Protein AF-A0A2R6P1D2-F1 (afdb_monomer_lite)

Foldseek 3Di:
DDDALVNLLCLCCVLQVQQDSVLSSVLSCQLVVCVPPPPPDPSLVVNLVSQLVRRDPDPVCNVSSVVSSVVSSVVSCVVCVVVVVVVVVCVVVPPPDDDDPPDDPVVNVVVVVVVVPDDDDDPPPDDDDPPDDDDDD

pLDDT: mean 71.71, std 17.64, range [38.91, 94.0]

Organism: NCBI:txid98765

Secondary structure (DSSP, 8-state):
----HHHHHHHHHHH-TTS-HHHHHHHHHHHH-TTTS-TTS-HHHHHHHHHHHHS---TTTHHHHHHHHHHHHHHHHHHHHHHHHHHHHHHHTT---S-------HHHHHHHHHHTT--------------------

Sequence (137 aa):
MYVSEEDISEEIRAHLPGTEEIIVQYISGYLLNLDDAAEDEDVLQVARTILESAIPSSSRAVSRADASLEKVITKLGEMLEEPLRKRAETQRTGNVNGHGNGLIRLDKVMDMSKTAAMSNTVAFGEGVDLESINKGK

Radius of gyration: 27.44 Å; chains: 1; bounding box: 63×73×58 Å

Structure (mmCIF, N/CA/C/O backbone):
data_AF-A0A2R6P1D2-F1
#
_entry.id   AF-A0A2R6P1D2-F1
#
loop_
_atom_site.group_PDB
_atom_site.id
_atom_site.type_symbol
_atom_site.label_atom_id
_atom_site.label_alt_id
_atom_site.label_comp_id
_atom_site.label_asym_id
_atom_site.label_entity_id
_atom_site.label_seq_id
_atom_site.pdbx_PDB_ins_code
_atom_site.Cartn_x
_atom_site.Cartn_y
_atom_site.Cartn_z
_atom_site.occupancy
_atom_site.B_iso_or_equiv
_atom_site.auth_seq_id
_atom_site.auth_comp_id
_atom_site.auth_asym_id
_atom_site.auth_atom_id
_atom_site.pdbx_PDB_model_num
ATOM 1 N N . MET A 1 1 ? 16.032 8.277 -0.101 1.00 53.34 1 MET A N 1
ATOM 2 C CA . MET A 1 1 ? 15.753 7.424 1.071 1.00 53.34 1 MET A CA 1
ATOM 3 C C . MET A 1 1 ? 15.380 6.057 0.525 1.00 53.34 1 MET A C 1
ATOM 5 O O . MET A 1 1 ? 14.662 6.026 -0.467 1.00 53.34 1 MET A O 1
ATOM 9 N N . TYR A 1 2 ? 15.957 4.973 1.039 1.00 72.81 2 TYR A N 1
ATOM 10 C CA . TYR A 1 2 ? 15.508 3.628 0.666 1.00 72.81 2 TYR A CA 1
ATOM 11 C C . TYR A 1 2 ? 14.293 3.315 1.532 1.00 72.81 2 TYR A C 1
ATOM 13 O O . TYR A 1 2 ? 14.393 3.450 2.746 1.00 72.81 2 TYR A O 1
ATOM 21 N N . VAL A 1 3 ? 13.164 2.996 0.904 1.00 85.19 3 VAL A N 1
ATOM 22 C CA . VAL A 1 3 ? 11.949 2.568 1.603 1.00 85.19 3 VAL A CA 1
ATOM 23 C C . VAL A 1 3 ? 12.097 1.091 1.942 1.00 85.19 3 VAL A C 1
ATOM 25 O O . VAL A 1 3 ? 12.466 0.303 1.071 1.00 85.19 3 VAL A O 1
ATOM 28 N N . SER A 1 4 ? 11.844 0.734 3.197 1.00 90.75 4 SER A N 1
ATOM 29 C CA . SER A 1 4 ? 11.847 -0.644 3.686 1.00 90.75 4 SER A CA 1
ATOM 30 C C . SER A 1 4 ? 10.429 -1.164 3.940 1.00 90.75 4 SER A C 1
ATOM 32 O O . SER A 1 4 ? 9.471 -0.393 4.017 1.00 90.75 4 SER A O 1
ATOM 34 N N . GLU A 1 5 ? 10.286 -2.488 4.070 1.00 91.31 5 GLU A N 1
ATOM 35 C CA . GLU A 1 5 ? 8.998 -3.120 4.402 1.00 91.31 5 GLU A CA 1
ATOM 36 C C . GLU A 1 5 ? 8.480 -2.638 5.758 1.00 91.31 5 GLU A C 1
ATOM 38 O O . GLU A 1 5 ? 7.272 -2.514 5.962 1.00 91.31 5 GLU A O 1
ATOM 43 N N . GLU A 1 6 ? 9.392 -2.342 6.683 1.00 92.81 6 GLU A N 1
ATOM 44 C CA . GLU A 1 6 ? 9.056 -1.847 8.011 1.00 92.81 6 GLU A CA 1
ATOM 45 C C . GLU A 1 6 ? 8.490 -0.426 7.946 1.00 92.81 6 GLU A C 1
ATOM 47 O O . GLU A 1 6 ? 7.437 -0.188 8.532 1.00 92.81 6 GLU A O 1
ATOM 52 N N . ASP A 1 7 ? 9.075 0.463 7.132 1.00 92.81 7 ASP A N 1
ATOM 53 C CA . ASP A 1 7 ? 8.554 1.826 6.938 1.00 92.81 7 ASP A CA 1
ATOM 54 C C . ASP A 1 7 ? 7.111 1.809 6.396 1.00 92.81 7 ASP A C 1
ATOM 56 O O . ASP A 1 7 ? 6.244 2.548 6.863 1.00 92.81 7 ASP A O 1
ATOM 60 N N . ILE A 1 8 ? 6.832 0.935 5.421 1.00 92.56 8 ILE A N 1
ATOM 61 C CA . ILE A 1 8 ? 5.486 0.766 4.845 1.00 92.56 8 ILE A CA 1
ATOM 62 C C . ILE A 1 8 ? 4.519 0.210 5.895 1.00 92.56 8 ILE A C 1
ATOM 64 O O . ILE A 1 8 ? 3.391 0.690 6.034 1.00 92.56 8 ILE A O 1
ATOM 68 N N . SER A 1 9 ? 4.966 -0.789 6.656 1.00 94.00 9 SER A N 1
ATOM 69 C CA . SER A 1 9 ? 4.156 -1.427 7.694 1.00 94.00 9 SER A CA 1
ATOM 70 C C . SER A 1 9 ? 3.783 -0.441 8.801 1.00 94.00 9 SER A C 1
ATOM 72 O O . SER A 1 9 ? 2.634 -0.414 9.245 1.00 94.00 9 SER A O 1
ATOM 74 N N . GLU A 1 10 ? 4.733 0.387 9.238 1.00 93.75 10 GLU A N 1
ATOM 75 C CA . GLU A 1 10 ? 4.499 1.440 10.226 1.00 93.75 10 GLU A CA 1
ATOM 76 C C . GLU A 1 10 ? 3.467 2.457 9.736 1.00 93.75 10 GLU A C 1
ATOM 78 O O . GLU A 1 10 ? 2.530 2.773 10.475 1.00 93.75 10 GLU A O 1
ATOM 83 N N . GLU A 1 11 ? 3.574 2.906 8.485 1.00 93.25 11 GLU A N 1
ATOM 84 C CA . GLU A 1 11 ? 2.651 3.884 7.905 1.00 93.25 11 GLU A CA 1
ATOM 85 C C . GLU A 1 11 ? 1.206 3.352 7.859 1.00 93.25 11 GLU A C 1
ATOM 87 O O . GLU A 1 11 ? 0.260 4.062 8.228 1.00 93.25 11 GLU A O 1
ATOM 92 N N . ILE A 1 12 ? 1.033 2.078 7.481 1.00 91.25 12 ILE A N 1
ATOM 93 C CA . ILE A 1 12 ? -0.272 1.401 7.467 1.00 91.25 12 ILE A CA 1
ATOM 94 C C . ILE A 1 12 ? -0.826 1.281 8.893 1.00 91.25 12 ILE A C 1
ATOM 96 O O . ILE A 1 12 ? -1.974 1.659 9.138 1.00 91.25 12 ILE A O 1
ATOM 100 N N . ARG A 1 13 ? -0.024 0.806 9.857 1.00 91.00 13 ARG A N 1
ATOM 101 C CA . ARG A 1 13 ? -0.454 0.641 11.260 1.00 91.00 13 ARG A CA 1
ATOM 102 C C . ARG A 1 13 ? -0.821 1.971 11.920 1.00 91.00 13 ARG A C 1
ATOM 104 O O . ARG A 1 13 ? -1.763 2.018 12.711 1.00 91.00 13 ARG A O 1
ATOM 111 N N . ALA A 1 14 ? -0.099 3.045 11.599 1.00 90.81 14 ALA A N 1
ATOM 112 C CA . ALA A 1 14 ? -0.327 4.370 12.168 1.00 90.81 14 ALA A CA 1
ATOM 113 C C . ALA A 1 14 ? -1.707 4.941 11.799 1.00 90.81 14 ALA A C 1
ATOM 115 O O . ALA A 1 14 ? -2.335 5.635 12.602 1.00 90.81 14 ALA A O 1
ATOM 116 N N . HIS A 1 15 ? -2.198 4.630 10.600 1.00 89.69 15 HIS A N 1
ATOM 117 C CA . HIS A 1 15 ? -3.419 5.222 10.052 1.00 89.69 15 HIS A CA 1
ATOM 118 C C . HIS A 1 15 ? -4.615 4.266 10.016 1.00 89.69 15 HIS A C 1
ATOM 120 O O . HIS A 1 15 ? -5.761 4.728 10.080 1.00 89.69 15 HIS A O 1
ATOM 126 N N . LEU A 1 16 ? -4.367 2.956 9.965 1.00 87.56 16 LEU A N 1
ATOM 127 C CA . LEU A 1 16 ? -5.372 1.895 10.000 1.00 87.56 16 LEU A CA 1
ATOM 128 C C . LEU A 1 16 ? -5.149 0.971 11.216 1.00 87.56 16 LEU A C 1
ATOM 130 O O . LEU A 1 16 ? -4.835 -0.213 11.060 1.00 87.56 16 LEU A O 1
ATOM 134 N N . PRO A 1 17 ? -5.322 1.488 12.451 1.00 83.06 17 PRO A N 1
ATOM 135 C CA . PRO A 1 17 ? -5.212 0.673 13.653 1.00 83.06 17 PRO A CA 1
ATOM 136 C C . PRO A 1 17 ? -6.366 -0.335 13.687 1.00 83.06 17 PRO A C 1
ATOM 138 O O . PRO A 1 17 ? -7.524 0.033 13.892 1.00 83.06 17 PRO A O 1
ATOM 141 N N . GLY A 1 18 ? -6.053 -1.610 13.467 1.00 82.69 18 GLY A N 1
ATOM 142 C CA . GLY A 1 18 ? -7.038 -2.694 13.408 1.00 82.69 18 GLY A CA 1
ATOM 143 C C . GLY A 1 18 ? -6.962 -3.551 12.147 1.00 82.69 18 GLY A C 1
ATOM 144 O O . GLY A 1 18 ? -7.611 -4.592 12.112 1.00 82.69 18 GLY A O 1
ATOM 145 N N . THR A 1 19 ? -6.163 -3.159 11.151 1.00 87.25 19 THR A N 1
ATOM 146 C CA . THR A 1 19 ? -5.797 -4.056 10.048 1.00 87.25 19 THR A CA 1
ATOM 147 C C . THR A 1 19 ? -4.998 -5.237 10.593 1.00 87.25 19 THR A C 1
ATOM 149 O O . THR A 1 19 ? -4.121 -5.063 11.441 1.00 87.25 19 THR A O 1
ATOM 152 N N . GLU A 1 20 ? -5.302 -6.443 10.117 1.00 90.00 20 GLU A N 1
ATOM 153 C CA . GLU A 1 20 ? -4.580 -7.646 10.523 1.00 90.00 20 GLU A CA 1
ATOM 154 C C . GLU A 1 20 ? -3.108 -7.569 10.116 1.00 90.00 20 GLU A C 1
ATOM 156 O O . GLU A 1 20 ? -2.771 -7.217 8.987 1.00 90.00 20 GLU A O 1
ATOM 161 N N . GLU A 1 21 ? -2.228 -7.967 11.030 1.00 90.44 21 GLU A N 1
ATOM 162 C CA . GLU A 1 21 ? -0.780 -7.887 10.832 1.00 90.44 21 GLU A CA 1
ATOM 163 C C . GLU A 1 21 ? -0.303 -8.679 9.605 1.00 90.44 21 GLU A C 1
ATOM 165 O O . GLU A 1 21 ? 0.568 -8.231 8.869 1.00 90.44 21 GLU A O 1
ATOM 170 N N . ILE A 1 22 ? -0.937 -9.822 9.327 1.00 92.62 22 ILE A N 1
ATOM 171 C CA . ILE A 1 22 ? -0.635 -10.643 8.147 1.00 92.62 22 ILE A CA 1
ATOM 172 C C . ILE A 1 22 ? -0.909 -9.863 6.852 1.00 92.62 22 ILE A C 1
ATOM 174 O O . ILE A 1 22 ? -0.146 -9.972 5.895 1.00 92.62 22 ILE A O 1
ATOM 178 N N . ILE A 1 23 ? -1.971 -9.053 6.825 1.00 91.44 23 ILE A N 1
ATOM 179 C CA . ILE A 1 23 ? -2.333 -8.230 5.665 1.00 91.44 23 ILE A CA 1
ATOM 180 C C . ILE A 1 23 ? -1.339 -7.080 5.507 1.00 91.44 23 ILE A C 1
ATOM 182 O O . ILE A 1 23 ? -0.899 -6.810 4.391 1.00 91.44 23 ILE A O 1
ATOM 186 N N . VAL A 1 24 ? -0.948 -6.437 6.612 1.00 93.38 24 VAL A N 1
ATOM 187 C CA . VAL A 1 24 ? 0.080 -5.385 6.608 1.00 93.38 24 VAL A CA 1
ATOM 188 C C . VAL A 1 24 ? 1.386 -5.929 6.034 1.00 93.38 24 VAL A C 1
ATOM 190 O O . VAL A 1 24 ? 1.898 -5.380 5.064 1.00 93.38 24 VAL A O 1
ATOM 193 N N . GLN A 1 25 ? 1.880 -7.047 6.566 1.00 92.62 25 GLN A N 1
ATOM 194 C CA . GLN A 1 25 ? 3.126 -7.657 6.114 1.00 92.62 25 GLN A CA 1
ATOM 195 C C . GLN A 1 25 ? 3.058 -8.115 4.650 1.00 92.62 25 GLN A C 1
ATOM 197 O O . GLN A 1 25 ? 4.010 -7.907 3.898 1.00 92.62 25 GLN A O 1
ATOM 202 N N . TYR A 1 26 ? 1.922 -8.679 4.222 1.00 92.06 26 TYR A N 1
ATOM 203 C CA . TYR A 1 26 ? 1.696 -9.042 2.822 1.00 92.06 26 TYR A CA 1
ATOM 204 C C . TYR A 1 26 ? 1.785 -7.825 1.897 1.00 92.06 26 TYR A C 1
ATOM 206 O O . TYR A 1 26 ? 2.483 -7.877 0.890 1.00 92.06 26 TYR A O 1
ATOM 214 N N . ILE A 1 27 ? 1.113 -6.722 2.236 1.00 91.56 27 ILE A N 1
ATOM 215 C CA . ILE A 1 27 ? 1.111 -5.505 1.417 1.00 91.56 27 ILE A CA 1
ATOM 216 C C . ILE A 1 27 ? 2.493 -4.859 1.386 1.00 91.56 27 ILE A C 1
ATOM 218 O O . ILE A 1 27 ? 2.942 -4.454 0.317 1.00 91.56 27 ILE A O 1
ATOM 222 N N . SER A 1 28 ? 3.183 -4.790 2.523 1.00 92.38 28 SER A N 1
ATOM 223 C CA . SER A 1 28 ? 4.540 -4.247 2.599 1.00 92.38 28 SER A CA 1
ATOM 224 C C . SER A 1 28 ? 5.509 -5.018 1.706 1.00 92.38 28 SER A C 1
ATOM 226 O O . SER A 1 28 ? 6.245 -4.409 0.931 1.00 92.38 28 SER A O 1
ATOM 228 N N . GLY A 1 29 ? 5.448 -6.353 1.741 1.00 89.75 29 GLY A N 1
ATOM 229 C CA . GLY A 1 29 ? 6.225 -7.206 0.845 1.00 89.75 29 GLY A CA 1
ATOM 230 C C . GLY A 1 29 ? 5.791 -7.075 -0.617 1.00 89.75 29 GLY A C 1
ATOM 231 O O . GLY A 1 29 ? 6.639 -7.005 -1.501 1.00 89.75 29 GLY A O 1
ATOM 232 N N . TYR A 1 30 ? 4.489 -6.990 -0.893 1.00 87.75 30 TYR A N 1
ATOM 233 C CA . TYR A 1 30 ? 3.943 -6.825 -2.245 1.00 87.75 30 TYR A CA 1
ATOM 234 C C . TYR A 1 30 ? 4.379 -5.503 -2.899 1.00 87.75 30 TYR A C 1
ATOM 236 O O . TYR A 1 30 ? 4.742 -5.476 -4.073 1.00 87.75 30 TYR A O 1
ATOM 244 N N . LEU A 1 31 ? 4.396 -4.412 -2.129 1.00 87.31 31 LEU A N 1
ATOM 245 C CA . LEU A 1 31 ? 4.783 -3.079 -2.595 1.00 87.31 31 LEU A CA 1
ATOM 246 C C . LEU A 1 31 ? 6.293 -2.905 -2.791 1.00 87.31 31 LEU A C 1
ATOM 248 O O . LEU A 1 31 ? 6.692 -1.932 -3.424 1.00 87.31 31 LEU A O 1
ATOM 252 N N . LEU A 1 32 ? 7.131 -3.802 -2.267 1.00 84.06 32 LEU A N 1
ATOM 253 C CA . LEU A 1 32 ? 8.586 -3.750 -2.456 1.00 84.06 32 LEU A CA 1
ATOM 254 C C . LEU A 1 32 ? 9.112 -4.826 -3.400 1.00 84.06 32 LEU A C 1
ATOM 256 O O . LEU A 1 32 ? 10.018 -4.544 -4.181 1.00 84.06 32 LEU A O 1
ATOM 260 N N . ASN A 1 33 ? 8.500 -6.010 -3.425 1.00 76.81 33 ASN A N 1
ATOM 261 C CA . ASN A 1 33 ? 8.808 -7.079 -4.379 1.00 76.81 33 ASN A CA 1
ATOM 262 C C . ASN A 1 33 ? 8.065 -6.867 -5.718 1.00 76.81 33 ASN A C 1
ATOM 264 O O . ASN A 1 33 ? 7.458 -7.774 -6.285 1.00 76.81 33 ASN A O 1
ATOM 268 N N . LEU A 1 34 ? 8.129 -5.632 -6.228 1.00 65.81 34 LEU A N 1
ATOM 269 C CA . LEU A 1 34 ? 7.463 -5.134 -7.442 1.00 65.81 34 LEU A CA 1
ATOM 270 C C . LEU A 1 34 ? 7.977 -5.755 -8.755 1.00 65.81 34 LEU A C 1
ATOM 272 O O . LEU A 1 34 ? 7.409 -5.492 -9.821 1.00 65.81 34 LEU A O 1
ATOM 276 N N . ASP A 1 35 ? 9.061 -6.529 -8.695 1.00 58.88 35 ASP A N 1
ATOM 277 C CA . ASP A 1 35 ? 9.643 -7.214 -9.852 1.00 58.88 35 ASP A CA 1
ATOM 278 C C . ASP A 1 35 ? 8.763 -8.386 -10.327 1.00 58.88 35 ASP A C 1
ATOM 280 O O . ASP A 1 35 ? 8.717 -8.657 -11.526 1.00 58.88 35 ASP A O 1
ATOM 284 N N . ASP A 1 36 ? 7.996 -9.004 -9.417 1.00 55.53 36 ASP A N 1
ATOM 285 C CA . ASP A 1 36 ? 7.027 -10.072 -9.718 1.00 55.53 36 ASP A CA 1
ATOM 286 C C . ASP A 1 36 ? 5.577 -9.560 -9.833 1.00 55.53 36 ASP A C 1
ATOM 288 O O . ASP A 1 36 ? 4.696 -10.267 -10.331 1.00 55.53 36 ASP A O 1
ATOM 292 N N . ALA A 1 37 ? 5.304 -8.330 -9.379 1.00 55.03 37 ALA A N 1
ATOM 293 C CA . ALA A 1 37 ? 3.990 -7.708 -9.506 1.00 55.03 37 ALA A CA 1
ATOM 294 C C . ALA A 1 37 ? 3.713 -7.409 -10.986 1.00 55.03 37 ALA A C 1
ATOM 296 O O . ALA A 1 37 ? 4.503 -6.718 -11.638 1.00 55.03 37 ALA A O 1
ATOM 297 N N . ALA A 1 38 ? 2.607 -7.946 -11.510 1.00 55.06 38 ALA A N 1
ATOM 298 C CA . ALA A 1 38 ? 2.248 -7.905 -12.924 1.00 55.06 38 ALA A CA 1
ATOM 299 C C . ALA A 1 38 ? 2.549 -6.530 -13.545 1.00 55.06 38 ALA A C 1
ATOM 301 O O . ALA A 1 38 ? 2.121 -5.496 -13.035 1.00 55.06 38 ALA A O 1
ATOM 302 N N . GLU A 1 39 ? 3.320 -6.523 -14.636 1.00 57.53 39 GLU A N 1
ATOM 303 C CA . GLU A 1 39 ? 3.839 -5.316 -15.307 1.00 57.53 39 GLU A CA 1
ATOM 304 C C . GLU A 1 39 ? 2.752 -4.280 -15.650 1.00 57.53 39 GLU A C 1
ATOM 306 O O . GLU A 1 39 ? 3.062 -3.100 -15.800 1.00 57.53 39 GLU A O 1
ATOM 311 N N . ASP A 1 40 ? 1.495 -4.724 -15.730 1.00 56.12 40 ASP A N 1
ATOM 312 C CA . ASP A 1 40 ? 0.331 -3.960 -16.168 1.00 56.12 40 ASP A CA 1
ATOM 313 C C . ASP A 1 40 ? -0.638 -3.583 -15.019 1.00 56.12 40 ASP A C 1
ATOM 315 O O . ASP A 1 40 ? -1.580 -2.822 -15.244 1.00 56.12 40 ASP A O 1
ATOM 319 N N . GLU A 1 41 ? -0.440 -4.087 -13.792 1.00 63.66 41 GLU A N 1
ATOM 320 C CA . GLU A 1 41 ? -1.320 -3.774 -12.657 1.00 63.66 41 GLU A CA 1
ATOM 321 C C . GLU A 1 41 ? -0.838 -2.544 -11.878 1.00 63.66 41 GLU A C 1
ATOM 323 O O . GLU A 1 41 ? 0.333 -2.417 -11.508 1.00 63.66 41 GLU A O 1
ATOM 328 N N . ASP A 1 42 ? -1.769 -1.630 -11.590 1.00 81.62 42 ASP A N 1
ATOM 329 C CA . ASP A 1 42 ? -1.526 -0.519 -10.675 1.00 81.62 42 ASP A CA 1
ATOM 330 C C . ASP A 1 42 ? -1.414 -1.070 -9.247 1.00 81.62 42 ASP A C 1
ATOM 332 O O . ASP A 1 42 ? -2.400 -1.364 -8.568 1.00 81.62 42 ASP A O 1
ATOM 336 N N . VAL A 1 43 ? -0.173 -1.251 -8.808 1.00 84.88 43 VAL A N 1
ATOM 337 C CA . VAL A 1 43 ? 0.167 -1.894 -7.536 1.00 84.88 43 VAL A CA 1
ATOM 338 C C . VAL A 1 43 ? -0.425 -1.136 -6.344 1.00 84.88 43 VAL A C 1
ATOM 340 O O . VAL A 1 43 ? -0.876 -1.761 -5.382 1.00 84.88 43 VAL A O 1
ATOM 343 N N . LEU A 1 44 ? -0.504 0.198 -6.422 1.00 88.56 44 LEU A N 1
ATOM 344 C CA . LEU A 1 44 ? -1.143 1.012 -5.386 1.00 88.56 44 LEU A CA 1
ATOM 345 C C . LEU A 1 44 ? -2.657 0.790 -5.370 1.00 88.56 44 LEU A C 1
ATOM 347 O O . LEU A 1 44 ? -3.246 0.686 -4.294 1.00 88.56 44 LEU A O 1
ATOM 351 N N . GLN A 1 45 ? -3.284 0.644 -6.539 1.00 89.75 45 GLN A N 1
ATOM 352 C CA . GLN A 1 45 ? -4.709 0.323 -6.631 1.00 89.75 45 GLN A CA 1
ATOM 353 C C . GLN A 1 45 ? -5.029 -1.075 -6.077 1.00 89.75 45 GLN A C 1
ATOM 355 O O . GLN A 1 45 ? -6.051 -1.265 -5.408 1.00 89.75 45 GLN A O 1
ATOM 360 N N . VAL A 1 46 ? -4.155 -2.056 -6.310 1.00 89.62 46 VAL A N 1
ATOM 361 C CA . VAL A 1 46 ? -4.290 -3.401 -5.728 1.00 89.62 46 VAL A CA 1
ATOM 362 C C . VAL A 1 46 ? -4.155 -3.335 -4.206 1.00 89.62 46 VAL A C 1
ATOM 364 O O . VAL A 1 46 ? -5.025 -3.841 -3.495 1.00 89.62 46 VAL A O 1
ATOM 367 N N . ALA A 1 47 ? -3.135 -2.640 -3.692 1.00 90.75 47 ALA A N 1
ATOM 368 C CA . ALA A 1 47 ? -2.962 -2.430 -2.256 1.00 90.75 47 ALA A CA 1
ATOM 369 C C . ALA A 1 47 ? -4.181 -1.733 -1.626 1.00 90.75 47 ALA A C 1
ATOM 371 O O . ALA A 1 47 ? -4.665 -2.173 -0.583 1.00 90.75 47 ALA A O 1
ATOM 372 N N . ARG A 1 48 ? -4.741 -0.711 -2.292 1.00 92.50 48 ARG A N 1
ATOM 373 C CA . ARG A 1 48 ? -5.985 -0.044 -1.874 1.00 92.50 48 ARG A CA 1
ATOM 374 C C . ARG A 1 48 ? -7.139 -1.031 -1.754 1.00 92.50 48 ARG A C 1
ATOM 376 O O . ARG A 1 48 ? -7.816 -1.040 -0.733 1.00 92.50 48 ARG A O 1
ATOM 383 N N . THR A 1 49 ? -7.337 -1.870 -2.766 1.00 91.31 49 THR A N 1
ATOM 384 C CA . THR A 1 49 ? -8.430 -2.854 -2.800 1.00 91.31 49 THR A CA 1
ATOM 385 C C . THR A 1 49 ? -8.310 -3.868 -1.660 1.00 91.31 49 THR A C 1
ATOM 387 O O . THR A 1 49 ? -9.300 -4.191 -1.002 1.00 91.31 49 THR A O 1
ATOM 390 N N . ILE A 1 50 ? -7.091 -4.342 -1.379 1.00 90.94 50 ILE A N 1
ATOM 391 C CA . ILE A 1 50 ? -6.839 -5.277 -0.277 1.00 90.94 50 ILE A CA 1
ATOM 392 C C . ILE A 1 50 ? -7.114 -4.598 1.069 1.00 90.94 50 ILE A C 1
ATOM 394 O O . ILE A 1 50 ? -7.851 -5.155 1.882 1.00 90.94 50 ILE A O 1
ATOM 398 N N . LEU A 1 51 ? -6.583 -3.393 1.301 1.00 90.00 51 LEU A N 1
ATOM 399 C CA . LEU A 1 51 ? -6.811 -2.658 2.551 1.00 90.00 51 LEU A CA 1
ATOM 400 C C . LEU A 1 51 ? -8.289 -2.332 2.767 1.00 90.00 51 LEU A C 1
ATOM 402 O O . LEU A 1 51 ? -8.783 -2.489 3.878 1.00 90.00 51 LEU A O 1
ATOM 406 N N . GLU A 1 52 ? -9.008 -1.934 1.718 1.00 89.69 52 GLU A N 1
ATOM 407 C CA . GLU A 1 52 ? -10.449 -1.679 1.777 1.00 89.69 52 GLU A CA 1
ATOM 408 C C . GLU A 1 52 ? -11.220 -2.928 2.229 1.00 89.69 52 GLU A C 1
ATOM 410 O O . GLU A 1 52 ? -12.102 -2.835 3.081 1.00 89.69 52 GLU A O 1
ATOM 415 N N . SER A 1 53 ? -10.833 -4.111 1.736 1.00 87.38 53 SER A N 1
ATOM 416 C CA . SER A 1 53 ? -11.433 -5.386 2.154 1.00 87.38 53 SER A CA 1
ATOM 417 C C . SER A 1 53 ? -11.058 -5.814 3.579 1.00 87.38 53 SER A C 1
ATOM 419 O O . SER A 1 53 ? -11.826 -6.514 4.237 1.00 87.38 53 SER A O 1
ATOM 421 N N . ALA A 1 54 ? -9.886 -5.389 4.058 1.00 86.44 54 ALA A N 1
ATOM 422 C CA . ALA A 1 54 ? -9.363 -5.715 5.381 1.00 86.44 54 ALA A CA 1
ATOM 423 C C . ALA A 1 54 ? -9.974 -4.851 6.494 1.00 86.44 54 ALA A C 1
ATOM 425 O O . ALA A 1 54 ? -9.925 -5.215 7.671 1.00 86.44 54 ALA A O 1
ATOM 426 N N . ILE A 1 55 ? -10.544 -3.698 6.140 1.00 81.94 55 ILE A N 1
ATOM 427 C CA . ILE A 1 55 ? -11.179 -2.792 7.090 1.00 81.94 55 ILE A CA 1
ATOM 428 C C . ILE A 1 55 ? -12.544 -3.369 7.506 1.00 81.94 55 ILE A C 1
ATOM 430 O O . ILE A 1 55 ? -13.424 -3.572 6.666 1.00 81.94 55 ILE A O 1
ATOM 434 N N . PRO A 1 56 ? -12.797 -3.581 8.811 1.00 72.62 56 PRO A N 1
ATOM 435 C CA . PRO A 1 56 ? -14.074 -4.110 9.271 1.00 72.62 56 PRO A CA 1
ATOM 436 C C . PRO A 1 56 ? -15.233 -3.154 8.949 1.00 72.62 56 PRO A C 1
ATOM 438 O O . PRO A 1 56 ? -15.274 -2.008 9.410 1.00 72.62 56 PRO A O 1
ATOM 441 N N . SER A 1 57 ? -16.223 -3.655 8.201 1.00 63.59 57 SER A N 1
ATOM 442 C CA . SER A 1 57 ? -17.406 -2.925 7.722 1.00 63.59 57 SER A CA 1
ATOM 443 C C . SER A 1 57 ? -18.404 -2.591 8.844 1.00 63.59 57 SER A C 1
ATOM 445 O O . SER A 1 57 ? -19.532 -3.077 8.877 1.00 63.59 57 SER A O 1
ATOM 447 N N . SER A 1 58 ? -18.012 -1.761 9.808 1.00 62.69 58 SER A N 1
ATOM 448 C CA . SER A 1 58 ? -18.935 -1.208 10.804 1.00 62.69 58 SER A CA 1
ATOM 449 C C . SER A 1 58 ? -19.346 0.208 10.395 1.00 62.69 58 SER A C 1
ATOM 451 O O . SER A 1 58 ? -18.507 1.069 10.161 1.00 62.69 58 SER A O 1
ATOM 453 N N . SER A 1 59 ? -20.650 0.474 10.299 1.00 52.09 59 SER A N 1
ATOM 454 C CA . SER A 1 59 ? -21.230 1.655 9.627 1.00 52.09 59 SER A CA 1
ATOM 455 C C . SER A 1 59 ? -20.777 3.035 10.135 1.00 52.09 59 SER A C 1
ATOM 457 O O . SER A 1 59 ? -20.876 4.009 9.397 1.00 52.09 59 SER A O 1
ATOM 459 N N . ARG A 1 60 ? -20.257 3.149 11.368 1.00 57.19 60 ARG A N 1
ATOM 460 C CA . ARG A 1 60 ? -19.624 4.385 11.886 1.00 57.19 60 ARG A CA 1
ATOM 461 C C . ARG A 1 60 ? -18.116 4.455 11.638 1.00 57.19 60 ARG A C 1
ATOM 463 O O . ARG A 1 60 ? -17.549 5.543 11.688 1.00 57.19 60 ARG A O 1
ATOM 470 N N . ALA A 1 61 ? -17.474 3.313 11.415 1.00 60.50 61 ALA A N 1
ATOM 471 C CA . ALA A 1 61 ? -16.064 3.231 11.077 1.00 60.50 61 ALA A CA 1
ATOM 472 C C . ALA A 1 61 ? -15.828 3.452 9.582 1.00 60.50 61 ALA A C 1
ATOM 474 O O . ALA A 1 61 ? -14.794 4.013 9.268 1.00 60.50 61 ALA A O 1
ATOM 475 N N . VAL A 1 62 ? -16.778 3.117 8.694 1.00 64.56 62 VAL A N 1
ATOM 476 C CA . VAL A 1 62 ? -16.601 3.225 7.228 1.00 64.56 62 VAL A CA 1
ATOM 477 C C . VAL A 1 62 ? -16.140 4.622 6.803 1.00 64.56 62 VAL A C 1
ATOM 479 O O . VAL A 1 62 ? -15.033 4.763 6.311 1.00 64.56 62 VAL A O 1
ATOM 482 N N . SER A 1 63 ? -16.883 5.690 7.117 1.00 67.88 63 SER A N 1
ATOM 483 C CA . SER A 1 63 ? -16.496 7.044 6.670 1.00 67.88 63 SER A CA 1
ATOM 484 C C . SER A 1 63 ? -15.168 7.547 7.252 1.00 67.88 63 SER A C 1
ATOM 486 O O . SER A 1 63 ? -14.514 8.403 6.661 1.00 67.88 63 SER A O 1
ATOM 488 N N . ARG A 1 64 ? -14.766 7.055 8.431 1.00 73.00 64 ARG A N 1
ATOM 489 C CA . ARG A 1 64 ? -13.475 7.405 9.045 1.00 73.00 64 ARG A CA 1
ATOM 490 C C . ARG A 1 64 ? -12.343 6.560 8.472 1.00 73.00 64 ARG A C 1
ATOM 492 O O . ARG A 1 64 ? -11.245 7.074 8.291 1.00 7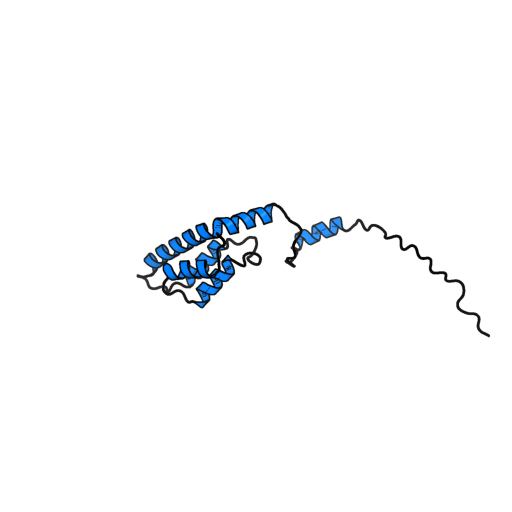3.00 64 ARG A O 1
ATOM 499 N N . ALA A 1 65 ? -12.620 5.290 8.213 1.00 76.19 65 ALA A N 1
ATOM 500 C CA . ALA A 1 65 ? -11.685 4.335 7.662 1.00 76.19 65 ALA A CA 1
ATOM 501 C C . ALA A 1 65 ? -11.395 4.636 6.193 1.00 76.19 65 ALA A C 1
ATOM 503 O O . ALA A 1 65 ? -10.236 4.566 5.821 1.00 76.19 65 ALA A O 1
ATOM 504 N N . ASP A 1 66 ? -12.376 5.107 5.419 1.00 81.94 66 ASP A N 1
ATOM 505 C CA . ASP A 1 66 ? -12.165 5.613 4.058 1.00 81.94 66 ASP A CA 1
ATOM 506 C C . ASP A 1 66 ? -11.189 6.794 4.071 1.00 81.94 66 ASP A C 1
ATOM 508 O O . ASP A 1 66 ? -10.185 6.797 3.367 1.00 81.94 66 ASP A O 1
ATOM 512 N N . ALA A 1 67 ? -11.416 7.781 4.944 1.00 86.50 67 ALA A N 1
ATOM 513 C CA . ALA A 1 67 ? -10.518 8.928 5.063 1.00 86.50 67 ALA A CA 1
ATOM 514 C C . ALA A 1 67 ? -9.108 8.537 5.549 1.00 86.50 67 ALA A C 1
ATOM 516 O O . ALA A 1 67 ? -8.128 9.176 5.170 1.00 86.50 67 ALA A O 1
ATOM 517 N N . SER A 1 68 ? -8.993 7.519 6.406 1.00 89.12 68 SER A N 1
ATOM 518 C CA . SER A 1 68 ? -7.704 6.963 6.828 1.00 89.12 68 SER A CA 1
ATOM 519 C C . SER A 1 68 ? -7.019 6.171 5.713 1.00 89.12 68 SER A C 1
ATOM 521 O O . SER A 1 68 ? -5.814 6.314 5.533 1.00 89.12 68 SER A O 1
ATOM 523 N N . LEU A 1 69 ? -7.771 5.379 4.950 1.00 89.88 69 LEU A N 1
ATOM 524 C CA . LEU A 1 69 ? -7.285 4.602 3.817 1.00 89.88 69 LEU A CA 1
ATOM 525 C C . LEU A 1 69 ? -6.727 5.528 2.739 1.00 89.88 69 LEU A C 1
ATOM 527 O O . LEU A 1 69 ? -5.596 5.344 2.309 1.00 89.88 69 LEU A O 1
ATOM 531 N N . GLU A 1 70 ? -7.463 6.576 2.371 1.00 90.94 70 GLU A N 1
ATOM 532 C CA . GLU A 1 70 ? -6.993 7.560 1.391 1.00 90.94 70 GLU A CA 1
ATOM 533 C C . GLU A 1 70 ? -5.705 8.263 1.852 1.00 90.94 70 GLU A C 1
ATOM 535 O O . GLU A 1 70 ? -4.804 8.506 1.047 1.00 90.94 70 GLU A O 1
ATOM 540 N N . LYS A 1 71 ? -5.558 8.534 3.159 1.00 91.75 71 LYS A N 1
ATOM 541 C CA . LYS A 1 71 ? -4.304 9.072 3.716 1.00 91.75 71 LYS A CA 1
ATOM 542 C C . LYS A 1 71 ? -3.146 8.092 3.576 1.00 91.75 71 LYS A C 1
ATOM 544 O O . LYS A 1 71 ? -2.078 8.515 3.142 1.00 91.75 71 LYS A O 1
ATOM 549 N N . VAL A 1 72 ? -3.363 6.816 3.903 1.00 92.81 72 VAL A N 1
ATOM 550 C CA . VAL A 1 72 ? -2.351 5.761 3.732 1.00 92.81 72 VAL A CA 1
ATOM 551 C C . VAL A 1 72 ? -1.945 5.654 2.275 1.00 92.81 72 VAL A C 1
ATOM 553 O O . VAL A 1 72 ? -0.765 5.740 1.976 1.00 92.81 72 VAL A O 1
ATOM 556 N N . ILE A 1 73 ? -2.901 5.524 1.356 1.00 92.88 73 ILE A N 1
ATOM 557 C CA . ILE A 1 73 ? -2.604 5.373 -0.073 1.00 92.88 73 ILE A CA 1
ATOM 558 C C . ILE A 1 73 ? -1.848 6.585 -0.615 1.00 92.88 73 ILE A C 1
ATOM 560 O O . ILE A 1 73 ? -0.874 6.416 -1.345 1.00 92.88 73 ILE A O 1
ATOM 564 N N . THR A 1 74 ? -2.224 7.796 -0.200 1.00 93.44 74 THR A N 1
ATOM 565 C CA . THR A 1 74 ? -1.485 9.013 -0.567 1.00 93.44 74 THR A CA 1
ATOM 566 C C . THR A 1 74 ? -0.044 8.961 -0.051 1.00 93.44 74 THR A C 1
ATOM 568 O O . THR A 1 74 ? 0.890 9.210 -0.808 1.00 93.44 74 THR A O 1
ATOM 571 N N . LYS A 1 75 ? 0.155 8.589 1.220 1.00 92.75 75 LYS A N 1
ATOM 572 C CA . LYS A 1 75 ? 1.483 8.491 1.844 1.00 92.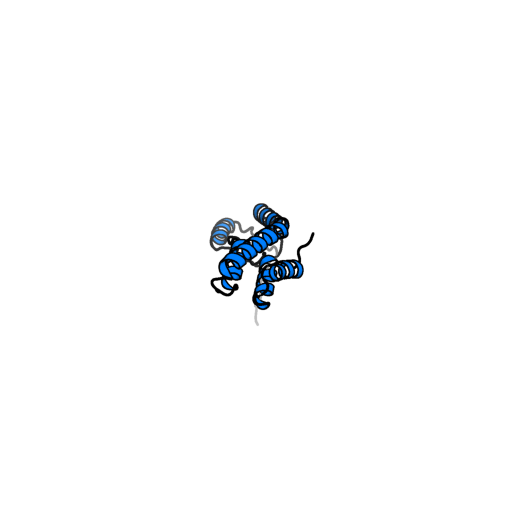75 75 LYS A CA 1
ATOM 573 C C . LYS A 1 75 ? 2.355 7.414 1.213 1.00 92.75 75 LYS A C 1
ATOM 575 O O . LYS A 1 75 ? 3.516 7.672 0.909 1.00 92.75 75 LYS A O 1
ATOM 580 N N . LEU A 1 76 ? 1.787 6.245 0.942 1.00 91.06 76 LEU A N 1
ATOM 581 C CA . LEU A 1 76 ? 2.466 5.171 0.225 1.00 91.06 76 LEU A CA 1
ATOM 582 C C . LEU A 1 76 ? 2.834 5.601 -1.197 1.00 91.06 76 LEU A C 1
ATOM 584 O O . LEU A 1 76 ? 3.932 5.296 -1.647 1.00 91.06 76 LEU A O 1
ATOM 588 N N . GLY A 1 77 ? 1.973 6.364 -1.875 1.00 89.38 77 GLY A N 1
ATOM 589 C CA . GLY A 1 77 ? 2.282 6.967 -3.171 1.00 89.38 77 GLY A CA 1
ATOM 590 C C . GLY A 1 77 ? 3.495 7.898 -3.120 1.00 89.38 77 GLY A C 1
ATOM 591 O O . GLY A 1 77 ? 4.380 7.778 -3.960 1.00 89.38 77 GLY A O 1
ATOM 592 N N . GLU A 1 78 ? 3.583 8.765 -2.107 1.00 91.31 78 GLU A N 1
ATOM 593 C CA . GLU A 1 78 ? 4.741 9.650 -1.891 1.00 91.31 78 GLU A CA 1
ATOM 594 C C . GLU A 1 78 ? 6.025 8.857 -1.584 1.00 91.31 78 GLU A C 1
ATOM 596 O O . GLU A 1 78 ? 7.091 9.151 -2.124 1.00 91.31 78 GLU A O 1
ATOM 601 N N . MET A 1 79 ? 5.939 7.829 -0.733 1.00 89.62 79 MET A N 1
ATOM 602 C CA . MET A 1 79 ? 7.087 6.986 -0.371 1.00 89.62 79 MET A CA 1
ATOM 603 C C . MET A 1 79 ? 7.596 6.176 -1.569 1.00 89.62 79 MET A C 1
ATOM 605 O O . MET A 1 79 ? 8.804 6.042 -1.774 1.00 89.62 79 MET A O 1
ATOM 609 N N . LEU A 1 80 ? 6.672 5.643 -2.368 1.00 87.25 80 LEU A N 1
ATOM 610 C CA . LEU A 1 80 ? 6.965 4.753 -3.485 1.00 87.25 80 LEU A CA 1
ATOM 611 C C . LEU A 1 80 ? 7.143 5.488 -4.818 1.00 87.25 80 LEU A C 1
ATOM 613 O O . LEU A 1 80 ? 7.494 4.841 -5.800 1.00 87.25 80 LEU A O 1
ATOM 617 N N . GLU A 1 81 ? 6.993 6.814 -4.871 1.00 85.62 81 GLU A N 1
ATOM 618 C CA . GLU A 1 81 ? 7.146 7.602 -6.101 1.00 85.62 81 GLU A CA 1
ATOM 619 C C . GLU A 1 81 ? 8.503 7.352 -6.775 1.00 85.62 81 GLU A C 1
ATOM 621 O O . GLU A 1 81 ? 8.577 7.035 -7.963 1.00 85.62 81 GLU A O 1
ATOM 626 N N . GLU A 1 82 ? 9.591 7.444 -6.009 1.00 82.00 82 GLU A N 1
ATOM 627 C CA . GLU A 1 82 ? 10.949 7.208 -6.506 1.00 82.00 82 GLU A CA 1
ATOM 628 C C . GLU A 1 82 ? 11.168 5.747 -6.965 1.00 82.00 82 GLU A C 1
ATOM 630 O O . GLU A 1 82 ? 11.63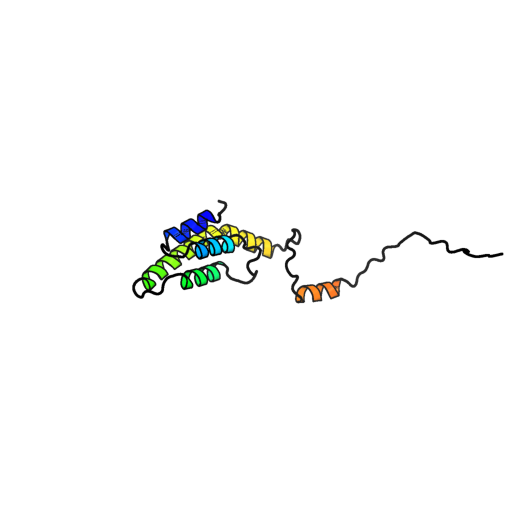5 5.552 -8.093 1.00 82.00 82 GLU A O 1
ATOM 635 N N . PRO A 1 83 ? 10.830 4.711 -6.163 1.00 79.69 83 PRO A N 1
ATOM 636 C CA . PRO A 1 83 ? 10.848 3.311 -6.603 1.00 79.69 83 PRO A CA 1
ATOM 637 C C . PRO A 1 83 ? 10.034 3.041 -7.877 1.00 79.69 83 PRO A C 1
ATOM 639 O O . PRO A 1 83 ? 10.548 2.442 -8.825 1.00 79.69 83 PRO A O 1
ATOM 642 N N . LEU A 1 84 ? 8.791 3.526 -7.936 1.00 78.25 84 LEU A N 1
ATOM 643 C CA . LEU A 1 84 ? 7.883 3.324 -9.067 1.00 78.25 84 LEU A CA 1
ATOM 644 C C . LEU A 1 84 ? 8.383 4.048 -10.321 1.00 78.25 84 LEU A C 1
ATOM 646 O O . LEU A 1 84 ? 8.339 3.486 -11.417 1.00 78.25 84 LEU A O 1
ATOM 650 N N . ARG A 1 85 ? 8.931 5.262 -10.179 1.00 80.69 85 ARG A N 1
ATOM 651 C CA . ARG A 1 85 ? 9.519 6.012 -11.297 1.00 80.69 85 ARG A CA 1
ATOM 652 C C . ARG A 1 85 ? 10.761 5.320 -11.853 1.00 80.69 85 ARG A C 1
ATOM 654 O O . ARG A 1 85 ? 10.873 5.179 -13.069 1.00 80.69 85 ARG A O 1
ATOM 661 N N . LYS A 1 86 ? 11.662 4.838 -10.988 1.00 76.44 86 LYS A N 1
ATOM 662 C CA . LYS A 1 86 ? 12.857 4.076 -11.400 1.00 76.44 86 LYS A CA 1
ATOM 663 C C . LYS A 1 86 ? 12.494 2.787 -12.137 1.00 76.44 86 LYS A C 1
ATOM 665 O O . LYS A 1 86 ? 13.150 2.447 -13.123 1.00 76.44 86 LYS A O 1
ATOM 670 N N . ARG A 1 87 ? 11.434 2.096 -11.705 1.00 71.62 87 ARG A N 1
ATOM 671 C CA . ARG A 1 87 ? 10.873 0.931 -12.406 1.00 71.62 87 ARG A CA 1
ATOM 672 C C . ARG A 1 87 ? 10.338 1.321 -13.781 1.00 71.62 87 ARG A C 1
ATOM 674 O O . ARG A 1 87 ? 10.758 0.732 -14.770 1.00 71.62 87 ARG A O 1
ATOM 681 N N . ALA A 1 88 ? 9.480 2.339 -13.860 1.00 69.12 88 ALA A N 1
ATOM 682 C CA . ALA A 1 88 ? 8.923 2.812 -15.129 1.00 69.12 88 ALA A CA 1
ATOM 683 C C . ALA A 1 88 ? 10.021 3.235 -16.124 1.00 69.12 88 ALA A C 1
ATOM 685 O O . ALA A 1 88 ? 9.903 3.006 -17.327 1.00 69.12 88 ALA A O 1
ATOM 686 N N . GLU A 1 89 ? 11.114 3.820 -15.634 1.00 69.56 89 GLU A N 1
ATOM 687 C CA . GLU A 1 89 ? 12.274 4.188 -16.446 1.00 69.56 89 GLU A CA 1
ATOM 688 C C . GLU A 1 89 ? 13.089 2.962 -16.892 1.00 69.56 89 GLU A C 1
ATOM 690 O O . GLU A 1 89 ? 13.466 2.870 -18.060 1.00 69.56 89 GLU A O 1
ATOM 695 N N . THR A 1 90 ? 13.282 1.973 -16.015 1.00 67.44 90 THR A N 1
ATOM 696 C CA . THR A 1 90 ? 13.964 0.700 -16.327 1.00 67.44 90 THR A CA 1
ATOM 697 C C . THR A 1 90 ? 13.165 -0.144 -17.331 1.00 67.44 90 THR A C 1
ATOM 699 O O . THR A 1 90 ? 13.734 -0.723 -18.256 1.00 67.44 90 THR A O 1
ATOM 702 N N . GLN A 1 91 ? 11.835 -0.147 -17.219 1.00 62.34 91 GLN A N 1
ATOM 703 C CA . GLN A 1 91 ? 10.919 -0.781 -18.171 1.00 62.34 91 GLN A CA 1
ATOM 704 C C . GLN A 1 91 ? 10.961 -0.096 -19.544 1.00 62.34 91 GLN A C 1
ATOM 706 O O . GLN A 1 91 ? 11.046 -0.766 -20.571 1.00 62.34 91 GLN A O 1
ATOM 711 N N . ARG A 1 92 ? 10.952 1.246 -19.583 1.00 58.94 92 ARG A N 1
ATOM 712 C CA . ARG A 1 92 ? 11.020 2.022 -20.837 1.00 58.94 92 ARG A CA 1
ATOM 713 C C . ARG A 1 92 ? 12.369 1.921 -21.541 1.00 58.94 92 ARG A C 1
ATOM 715 O O . ARG A 1 92 ? 12.417 1.995 -22.765 1.00 58.94 92 ARG A O 1
ATOM 722 N N . THR A 1 93 ? 13.455 1.781 -20.785 1.00 56.62 93 THR A N 1
ATOM 723 C CA . THR A 1 93 ? 14.818 1.716 -21.334 1.00 56.62 93 THR A CA 1
ATOM 724 C C . THR A 1 93 ? 15.230 0.319 -21.791 1.00 56.62 93 THR A C 1
ATOM 726 O O . THR A 1 93 ? 16.309 0.182 -22.359 1.00 56.62 93 THR A O 1
ATOM 729 N N . GLY A 1 94 ? 14.371 -0.699 -21.637 1.00 51.53 94 GLY A N 1
ATOM 730 C CA . GLY A 1 94 ? 14.544 -1.993 -22.297 1.00 51.53 94 GLY A CA 1
ATOM 731 C C . GLY A 1 94 ? 15.915 -2.618 -22.046 1.00 51.53 94 GLY A C 1
ATOM 732 O O . GLY A 1 94 ? 16.576 -3.042 -22.986 1.00 51.53 94 GLY A O 1
ATOM 733 N N . ASN A 1 95 ? 16.370 -2.648 -20.796 1.00 45.22 95 ASN A N 1
ATOM 734 C CA . ASN A 1 95 ? 17.636 -3.278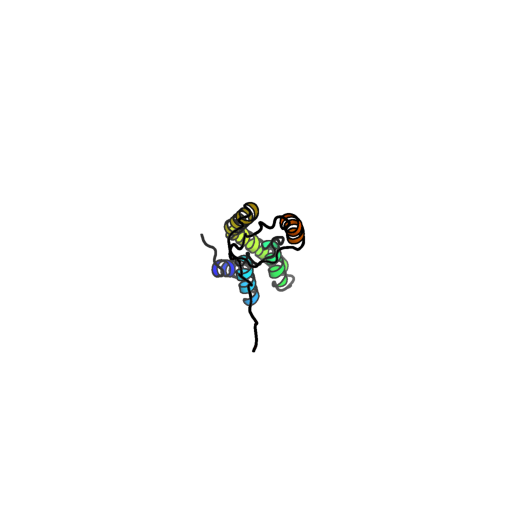 -20.433 1.00 45.22 95 ASN A CA 1
ATOM 735 C C . ASN A 1 95 ? 17.363 -4.758 -20.086 1.00 45.22 95 ASN A C 1
ATOM 737 O O . ASN A 1 95 ? 17.208 -5.111 -18.928 1.00 45.22 95 ASN A O 1
ATOM 741 N N . VAL A 1 96 ? 17.043 -5.654 -21.024 1.00 50.66 96 VAL A N 1
ATOM 742 C CA . VAL A 1 96 ? 17.937 -6.537 -21.819 1.00 50.66 96 VAL A CA 1
ATOM 743 C C . VAL A 1 96 ? 19.066 -7.256 -21.059 1.00 50.66 96 VAL A C 1
ATOM 745 O O . VAL A 1 96 ? 19.496 -8.294 -21.542 1.00 50.66 96 VAL A O 1
ATOM 748 N N . ASN A 1 97 ? 19.495 -6.867 -19.854 1.00 48.25 97 ASN A N 1
ATOM 749 C CA . ASN A 1 97 ? 20.594 -7.573 -19.178 1.00 48.25 97 ASN A CA 1
ATOM 750 C C . ASN A 1 97 ? 20.409 -7.637 -17.657 1.00 48.25 97 ASN A C 1
ATOM 752 O O . ASN A 1 97 ? 20.888 -6.760 -16.943 1.00 48.25 97 ASN A O 1
ATOM 756 N N . GLY A 1 98 ? 19.777 -8.701 -17.148 1.00 40.62 98 GLY A N 1
ATOM 757 C CA . GLY A 1 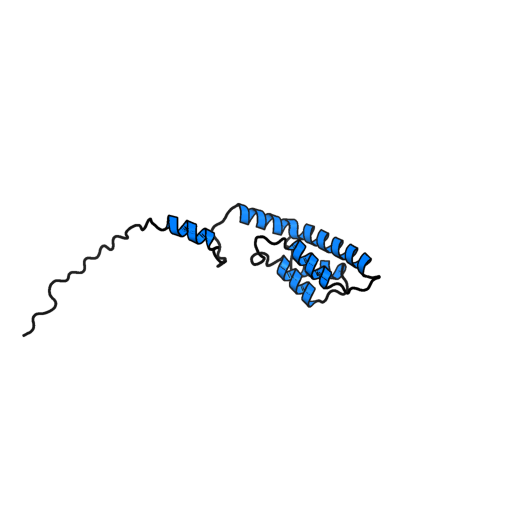98 ? 19.796 -8.961 -15.705 1.00 40.62 98 GLY A CA 1
ATOM 758 C C . GLY A 1 98 ? 18.765 -9.947 -15.158 1.00 40.62 98 GLY A C 1
ATOM 759 O O . GLY A 1 98 ? 17.949 -9.554 -14.346 1.00 40.62 98 GLY A O 1
ATOM 760 N N . HIS A 1 99 ? 18.830 -11.219 -15.565 1.00 42.34 99 HIS A N 1
ATOM 761 C CA . HIS A 1 99 ? 18.427 -12.384 -14.751 1.00 42.34 99 HIS A CA 1
ATOM 762 C C . HIS A 1 99 ? 17.059 -12.369 -14.030 1.00 42.34 99 HIS A C 1
ATOM 764 O O . HIS A 1 99 ? 16.967 -12.779 -12.878 1.00 42.34 99 HIS A O 1
ATOM 770 N N . GLY A 1 100 ? 15.978 -12.024 -14.723 1.00 38.91 100 GLY A N 1
ATOM 771 C CA . GLY A 1 100 ? 14.643 -12.504 -14.365 1.00 38.91 100 GLY A CA 1
ATOM 772 C C . GLY A 1 100 ? 14.234 -13.562 -15.376 1.00 38.91 100 GLY A C 1
ATOM 773 O O . GLY A 1 100 ? 14.059 -13.244 -16.549 1.00 38.91 100 GLY A O 1
ATOM 774 N N . ASN A 1 101 ? 14.088 -14.818 -14.961 1.00 45.47 101 ASN A N 1
ATOM 775 C CA . ASN A 1 101 ? 13.561 -15.910 -15.788 1.00 45.47 101 ASN A CA 1
ATOM 776 C C . ASN A 1 101 ? 12.033 -15.745 -15.994 1.00 45.47 101 ASN A C 1
ATOM 778 O O . ASN A 1 101 ? 11.261 -16.683 -15.814 1.00 45.47 101 ASN A O 1
ATOM 782 N N . GLY A 1 102 ? 11.602 -14.515 -16.292 1.00 45.06 102 GLY A N 1
ATOM 783 C CA . GLY A 1 102 ? 10.221 -14.099 -16.454 1.00 45.06 102 GLY A CA 1
ATOM 784 C C . GLY A 1 102 ? 9.696 -14.574 -17.796 1.00 45.06 102 GLY A C 1
ATOM 785 O O . GLY A 1 102 ? 10.328 -14.380 -18.836 1.00 45.06 102 GLY A O 1
ATOM 786 N N . LEU A 1 103 ? 8.553 -15.249 -17.746 1.00 53.59 103 LEU A N 1
ATOM 787 C CA . LEU A 1 103 ? 7.842 -15.835 -18.875 1.00 53.59 103 LEU A CA 1
ATOM 788 C C . LEU A 1 103 ? 7.852 -14.893 -20.090 1.00 53.59 103 LEU A C 1
ATOM 790 O O . LEU A 1 103 ? 7.162 -13.876 -20.128 1.00 53.59 103 LEU A O 1
ATOM 794 N N . ILE A 1 104 ? 8.641 -15.248 -21.105 1.00 57.16 104 ILE A N 1
ATOM 795 C CA . ILE A 1 104 ? 8.665 -14.540 -22.385 1.00 57.16 104 ILE A CA 1
ATOM 796 C C . ILE A 1 104 ? 7.280 -14.732 -23.016 1.00 57.16 104 ILE A C 1
ATOM 798 O O . ILE A 1 104 ? 6.919 -15.851 -23.386 1.00 57.16 104 ILE A O 1
ATOM 802 N N . ARG A 1 105 ? 6.486 -13.655 -23.106 1.00 56.75 105 ARG A N 1
ATOM 803 C CA . ARG A 1 105 ? 5.133 -13.683 -23.691 1.00 56.75 105 ARG A CA 1
ATOM 804 C C . ARG A 1 105 ? 5.182 -14.334 -25.086 1.00 56.75 105 ARG A C 1
ATOM 806 O O . ARG A 1 105 ? 6.070 -14.016 -25.876 1.00 56.75 105 ARG A O 1
ATOM 813 N N . LEU A 1 106 ? 4.217 -15.209 -25.396 1.00 54.62 106 LEU A N 1
ATOM 814 C CA . LEU A 1 106 ? 4.105 -15.951 -26.671 1.00 54.62 106 LEU A CA 1
ATOM 815 C C . LEU A 1 106 ? 4.254 -15.062 -27.918 1.00 54.62 106 LEU A C 1
ATOM 817 O O . LEU A 1 106 ? 4.852 -15.486 -28.903 1.00 54.62 106 LEU A O 1
ATOM 821 N N . ASP A 1 107 ? 3.774 -13.822 -27.845 1.00 51.69 107 ASP A N 1
ATOM 822 C CA . ASP A 1 107 ? 3.878 -12.819 -28.911 1.00 51.69 107 ASP A CA 1
ATOM 823 C C . ASP A 1 107 ? 5.344 -12.483 -29.260 1.00 51.69 107 ASP A C 1
ATOM 825 O O . ASP A 1 107 ? 5.755 -12.523 -30.419 1.00 51.69 107 ASP A O 1
ATOM 829 N N . LYS A 1 108 ? 6.196 -12.317 -28.237 1.00 57.06 108 LYS A N 1
ATOM 830 C CA . LYS A 1 108 ? 7.640 -12.075 -28.393 1.00 57.06 108 LYS A CA 1
ATOM 831 C C . LYS A 1 108 ? 8.384 -13.312 -28.903 1.00 57.06 108 LYS A C 1
ATOM 833 O O . LYS A 1 108 ? 9.372 -13.191 -29.628 1.00 57.06 108 LYS A O 1
ATOM 838 N N . VAL A 1 109 ? 7.907 -14.509 -28.554 1.00 55.75 109 VAL A N 1
ATOM 839 C CA . VAL A 1 109 ? 8.441 -15.771 -29.096 1.00 55.75 109 VAL A CA 1
ATOM 840 C C . VAL A 1 109 ? 8.123 -15.895 -30.591 1.00 55.75 109 VAL A C 1
ATOM 842 O O . VAL A 1 109 ? 8.964 -16.373 -31.353 1.00 55.75 109 VAL A O 1
ATOM 845 N N . MET A 1 110 ? 6.954 -15.420 -31.034 1.00 59.97 110 MET A N 1
ATOM 846 C CA . MET A 1 110 ? 6.567 -15.425 -32.449 1.00 59.97 110 MET A CA 1
ATOM 847 C C . MET A 1 110 ? 7.476 -14.526 -33.297 1.00 59.97 110 MET A C 1
ATOM 849 O O . MET A 1 110 ? 7.881 -14.920 -34.393 1.00 59.97 110 MET A O 1
ATOM 853 N N . ASP A 1 111 ? 7.863 -13.366 -32.765 1.00 55.22 111 ASP A N 1
ATOM 854 C CA . ASP A 1 111 ? 8.812 -12.473 -33.430 1.00 55.22 111 ASP A CA 1
ATOM 855 C C . ASP A 1 111 ? 10.238 -13.038 -33.438 1.00 55.22 111 ASP A C 1
ATOM 857 O O . ASP A 1 111 ? 10.882 -13.048 -34.486 1.00 55.22 111 ASP A O 1
ATOM 861 N N . MET A 1 112 ? 10.723 -13.623 -32.336 1.00 55.88 112 MET A N 1
ATOM 862 C CA . MET A 1 112 ? 12.030 -14.300 -32.339 1.00 55.88 112 MET A CA 1
ATOM 863 C C . MET A 1 112 ? 12.070 -15.517 -33.271 1.00 55.88 112 MET A C 1
ATOM 865 O O . MET A 1 112 ? 13.110 -15.786 -33.870 1.00 55.88 112 MET A O 1
ATOM 869 N N . SER A 1 113 ? 10.951 -16.227 -33.452 1.00 53.66 113 SER A N 1
ATOM 870 C CA . SER A 1 113 ? 10.850 -17.312 -34.434 1.00 53.66 113 SER A CA 1
ATOM 871 C C . SER A 1 113 ? 11.042 -16.820 -35.871 1.00 53.66 113 SER A C 1
ATOM 873 O O . SER A 1 113 ? 11.478 -17.601 -36.715 1.00 53.66 113 SER A O 1
ATOM 875 N N . LYS A 1 114 ? 10.741 -15.550 -36.168 1.00 55.91 114 LYS A N 1
ATOM 876 C CA . LYS A 1 114 ? 11.040 -14.950 -37.476 1.00 55.91 114 LYS A CA 1
ATOM 877 C C . LYS A 1 114 ? 12.503 -14.521 -37.590 1.00 55.91 114 LYS A C 1
ATOM 879 O O . LYS A 1 1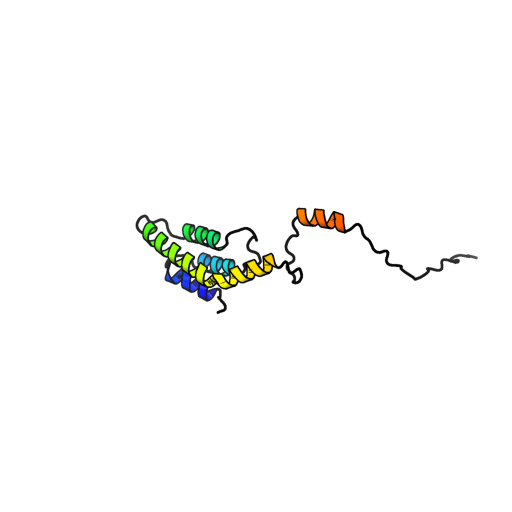14 ? 13.064 -14.596 -38.680 1.00 55.91 114 LYS A O 1
ATOM 884 N N . THR A 1 115 ? 13.138 -14.126 -36.487 1.00 54.22 115 THR A N 1
ATOM 885 C CA . THR A 1 115 ? 14.543 -13.677 -36.473 1.00 54.22 115 THR A CA 1
ATOM 886 C C . THR A 1 115 ? 15.558 -14.825 -36.354 1.00 54.22 115 THR A C 1
ATOM 888 O O . THR A 1 115 ? 16.713 -14.660 -36.734 1.00 54.22 115 THR A O 1
ATOM 891 N N . ALA A 1 116 ? 15.146 -16.010 -35.887 1.00 50.59 116 ALA A N 1
ATOM 892 C CA . ALA A 1 116 ? 16.008 -17.187 -35.709 1.00 50.59 116 ALA A CA 1
ATOM 893 C C . ALA A 1 116 ? 16.363 -17.938 -37.015 1.00 50.59 116 ALA A C 1
ATOM 895 O O . ALA A 1 116 ? 17.076 -18.938 -36.975 1.00 50.59 116 ALA A O 1
ATOM 896 N N . ALA A 1 117 ? 15.920 -17.455 -38.181 1.00 51.69 117 ALA A N 1
ATOM 897 C CA . ALA A 1 117 ? 16.216 -18.054 -39.487 1.00 51.69 117 ALA A CA 1
ATOM 898 C C . ALA A 1 117 ? 17.598 -17.674 -40.071 1.00 51.69 117 ALA A C 1
ATOM 900 O O . ALA A 1 117 ? 17.830 -17.865 -41.263 1.00 51.69 117 ALA A O 1
ATOM 901 N N . MET A 1 118 ? 18.528 -17.145 -39.268 1.00 50.94 118 MET A N 1
ATOM 902 C CA . MET A 1 118 ? 19.914 -16.897 -39.691 1.00 50.94 118 MET A CA 1
ATOM 903 C C . MET A 1 118 ? 20.900 -17.694 -38.830 1.00 50.94 118 MET A C 1
ATOM 905 O O . MET A 1 118 ? 21.654 -17.146 -38.029 1.00 50.94 118 MET A O 1
ATOM 909 N N . SER A 1 119 ? 20.886 -19.022 -38.985 1.00 43.56 119 SER A N 1
ATOM 910 C CA . SER A 1 119 ? 21.962 -19.884 -38.490 1.00 43.56 119 SER A CA 1
ATOM 911 C C . SER A 1 119 ? 23.258 -19.584 -39.246 1.00 43.56 119 SER A C 1
ATOM 913 O O . SER A 1 119 ? 23.374 -19.854 -40.439 1.00 43.56 119 SER A O 1
ATOM 915 N N . ASN A 1 120 ? 24.248 -19.052 -38.532 1.00 47.28 120 ASN A N 1
ATOM 916 C CA . ASN A 1 120 ? 25.635 -19.023 -38.972 1.00 47.28 120 ASN A CA 1
ATOM 917 C C . ASN A 1 120 ? 26.187 -20.454 -38.863 1.00 47.28 120 ASN A C 1
ATOM 919 O O . ASN A 1 120 ? 26.306 -20.998 -37.764 1.00 47.28 120 ASN A O 1
ATOM 923 N N . THR A 1 121 ? 26.465 -21.089 -39.998 1.00 56.03 121 THR A N 1
ATOM 924 C CA . THR A 1 121 ? 27.146 -22.385 -40.088 1.00 56.03 121 THR A CA 1
ATOM 925 C C . THR A 1 121 ? 28.494 -22.318 -39.372 1.00 56.03 121 THR A C 1
ATOM 927 O O . THR A 1 121 ? 29.458 -21.761 -39.895 1.00 56.03 121 THR A O 1
ATOM 930 N N . VAL A 1 122 ? 28.567 -22.902 -38.176 1.00 49.72 122 VAL A N 1
ATOM 931 C CA . VAL A 1 122 ? 29.828 -23.202 -37.495 1.00 49.72 122 VAL A CA 1
ATOM 932 C C . VAL A 1 122 ? 30.557 -24.249 -38.337 1.00 49.72 122 VAL A C 1
ATOM 934 O O . VAL A 1 122 ? 30.161 -25.411 -38.388 1.00 49.72 122 VAL A O 1
ATOM 937 N N . ALA A 1 123 ? 31.600 -23.814 -39.043 1.00 50.78 123 ALA A N 1
ATOM 938 C CA . ALA A 1 123 ? 32.539 -24.677 -39.741 1.00 50.78 123 ALA A CA 1
ATOM 939 C C . ALA A 1 123 ? 33.313 -25.516 -38.711 1.00 50.78 123 ALA A C 1
ATOM 941 O O . ALA A 1 123 ? 34.300 -25.066 -38.133 1.00 50.78 123 ALA A O 1
ATOM 942 N N . PHE A 1 124 ? 32.833 -26.735 -38.466 1.00 42.25 124 PHE A N 1
ATOM 943 C CA . PHE A 1 124 ? 33.542 -27.766 -37.714 1.00 42.25 124 PHE A CA 1
ATOM 944 C C . PHE A 1 124 ? 34.657 -28.322 -38.613 1.00 42.25 124 PHE A C 1
ATOM 946 O O . PHE A 1 124 ? 34.467 -29.262 -39.382 1.00 42.25 124 PHE A O 1
ATOM 953 N N . GLY A 1 125 ? 35.810 -27.656 -38.593 1.00 54.41 125 GLY A N 1
ATOM 954 C CA . GLY A 1 125 ? 37.035 -28.160 -39.195 1.00 54.41 125 GLY A CA 1
ATOM 955 C C . GLY A 1 125 ? 37.648 -29.236 -38.310 1.00 54.41 125 GLY A C 1
ATOM 956 O O . GLY A 1 125 ? 38.503 -28.926 -37.494 1.00 54.41 125 GLY A O 1
ATOM 957 N N . GLU A 1 126 ? 37.231 -30.486 -38.485 1.00 48.91 126 GLU A N 1
ATOM 958 C CA . GLU A 1 126 ? 38.050 -31.652 -38.145 1.00 48.91 126 GLU A CA 1
ATOM 959 C C . GLU A 1 126 ? 37.573 -32.835 -38.992 1.00 48.91 126 GLU A C 1
ATOM 961 O O . GLU A 1 126 ? 36.496 -33.398 -38.791 1.00 48.91 126 GLU A O 1
ATOM 966 N N . GLY A 1 127 ? 38.346 -33.137 -40.035 1.00 50.06 127 GLY A N 1
ATOM 967 C CA . GLY A 1 127 ? 38.103 -34.273 -40.909 1.00 50.06 127 GLY A CA 1
ATOM 968 C C . GLY A 1 127 ? 38.266 -35.570 -40.128 1.00 50.06 127 GLY A C 1
ATOM 969 O O . GLY A 1 127 ? 39.363 -35.920 -39.707 1.00 50.06 127 GLY A O 1
ATOM 970 N N . VAL A 1 128 ? 37.161 -36.282 -39.955 1.00 55.31 128 VAL A N 1
ATOM 971 C CA . VAL A 1 128 ? 37.154 -37.707 -39.636 1.00 55.31 128 VAL A CA 1
ATOM 972 C C . VAL A 1 128 ? 37.698 -38.468 -40.844 1.00 55.31 128 VAL A C 1
ATOM 974 O O . VAL A 1 128 ? 37.042 -38.538 -41.883 1.00 55.31 128 VAL A O 1
ATOM 977 N N . ASP A 1 129 ? 38.907 -39.012 -40.723 1.00 52.16 129 ASP A N 1
ATOM 978 C CA . ASP A 1 129 ? 39.441 -39.958 -41.700 1.00 52.16 129 ASP A CA 1
ATOM 979 C C . ASP A 1 129 ? 38.803 -41.336 -41.463 1.00 52.16 129 ASP A C 1
ATOM 981 O O . ASP A 1 129 ? 38.927 -41.933 -40.391 1.00 52.16 129 ASP A O 1
ATOM 985 N N . LEU A 1 130 ? 38.045 -41.793 -42.457 1.00 60.81 130 LEU A N 1
ATOM 986 C CA . LEU A 1 130 ? 37.287 -43.044 -42.459 1.00 60.81 130 LEU A CA 1
ATOM 987 C C . LEU A 1 130 ? 37.912 -44.079 -43.403 1.00 60.81 130 LEU A C 1
ATOM 989 O O . LEU A 1 130 ? 37.214 -44.970 -43.894 1.00 60.81 130 LEU A O 1
ATOM 993 N N . GLU A 1 131 ? 39.218 -44.012 -43.661 1.00 59.56 131 GLU A N 1
ATOM 994 C CA . GLU A 1 131 ? 39.905 -45.108 -44.331 1.00 59.56 131 GLU A CA 1
ATOM 995 C C . GLU A 1 131 ? 40.148 -46.284 -43.370 1.00 59.56 131 GLU A C 1
ATOM 997 O O . GLU A 1 131 ? 41.158 -46.416 -42.685 1.00 59.56 131 GLU A O 1
ATOM 1002 N N . SER A 1 132 ? 39.229 -47.244 -43.459 1.00 57.31 132 SER A N 1
ATOM 1003 C CA . SER A 1 132 ? 39.600 -48.663 -43.471 1.00 57.31 132 SER A CA 1
ATOM 1004 C C . SER A 1 132 ? 39.831 -49.327 -42.111 1.00 57.31 132 SER A C 1
ATOM 1006 O O . SER A 1 132 ? 40.767 -50.103 -41.910 1.00 57.31 132 SER A O 1
ATOM 1008 N N . ILE A 1 133 ? 38.861 -49.165 -41.211 1.00 59.53 133 ILE A N 1
ATOM 1009 C CA . ILE A 1 133 ? 38.474 -50.267 -40.327 1.00 59.53 133 ILE A CA 1
ATOM 1010 C C . ILE A 1 133 ? 38.015 -51.440 -41.217 1.00 59.53 133 ILE A C 1
ATOM 1012 O O . ILE A 1 133 ? 37.074 -51.301 -41.995 1.00 59.53 133 ILE A O 1
ATOM 1016 N N . ASN A 1 134 ? 38.666 -52.595 -41.023 1.00 46.16 134 ASN A N 1
ATOM 1017 C CA . ASN A 1 134 ? 38.277 -53.964 -41.399 1.00 46.16 134 ASN A CA 1
ATOM 1018 C C . ASN A 1 134 ? 39.012 -54.621 -42.593 1.00 46.16 134 ASN A C 1
ATOM 1020 O O . ASN A 1 134 ? 38.603 -54.528 -43.749 1.00 46.16 134 ASN A O 1
ATOM 1024 N N . LYS A 1 135 ? 40.021 -55.447 -42.279 1.00 57.34 135 LYS A N 1
ATOM 1025 C CA . LYS A 1 135 ? 40.352 -56.630 -43.086 1.00 57.34 135 LYS A CA 1
ATOM 1026 C C . LYS A 1 135 ? 40.707 -57.798 -42.167 1.00 57.34 135 LYS A C 1
ATOM 1028 O O . LYS A 1 135 ? 41.845 -57.955 -41.742 1.00 57.34 135 LYS A O 1
ATOM 1033 N N . GLY A 1 136 ? 39.695 -58.593 -41.830 1.00 59.56 136 GLY A N 1
ATOM 1034 C CA . GLY A 1 136 ? 39.875 -59.887 -41.185 1.00 59.56 136 GLY A CA 1
ATOM 1035 C C . GLY A 1 136 ? 40.438 -60.929 -42.155 1.00 59.56 136 GLY A C 1
ATOM 1036 O O . GLY A 1 136 ? 39.839 -61.184 -43.200 1.00 59.56 136 GLY A O 1
ATOM 1037 N N . LYS A 1 137 ? 41.579 -61.521 -41.802 1.00 40.53 137 LYS A N 1
ATOM 1038 C CA . LYS A 1 137 ? 41.809 -62.966 -41.633 1.00 40.53 137 LYS A CA 1
ATOM 1039 C C . LYS A 1 137 ? 43.242 -63.214 -41.180 1.00 40.53 137 LYS A C 1
ATOM 1041 O O . LYS A 1 137 ? 44.148 -62.596 -41.775 1.00 40.53 137 LYS A O 1
#